Protein AF-A0A354ZEN1-F1 (afdb_monomer)

Foldseek 3Di:
DDPPPPDPDDDPPLPVDPDDFDDWDWDAPDPFWIKIWTFHDDPDPDTHTPDMDIDTPVCVVVVVVVVLVVVVVCCVVPVDCPVSPDPPPPPPPPPDDDDDDD

Mean predicted aligned error: 13.83 Å

Sequence (102 aa):
MADNRELRVIVPEGLQEPKAFNSWHIFPRDAECFVLDFGESHASDTIALVSSSLLSARQYKDFVMSLLAAGLAYEDAYSEDLGLDLPKRKSEHTSTPADKED

Secondary structure (DSSP, 8-state):
------------GGGSSPPP-SEEEEEE-SSSEEEEEEEEE-SSSPEEEEEEEEEEGGGHHHHHHHHHHHHHHHHHHH----S-------------------

pLDDT: mean 70.99, std 16.62, range [36.12, 92.88]

Solvent-accessible surface area (backbone atoms only — not comparable to full-atom values): 6788 Å² total; per-residue (Å²): 132,83,84,82,80,74,81,79,82,83,70,58,77,86,56,71,66,73,75,90,61,80,41,72,50,76,47,76,76,55,95,59,30,30,36,42,38,33,14,40,65,54,105,51,104,52,65,46,79,75,49,75,44,82,42,52,45,89,46,43,65,63,49,52,53,51,51,48,53,52,50,54,52,46,28,73,73,68,74,50,86,86,78,74,79,64,84,76,78,76,78,82,76,78,74,78,83,71,89,74,90,130

Structure (mmCIF, N/CA/C/O backbone):
data_AF-A0A354ZEN1-F1
#
_entry.id   AF-A0A354ZEN1-F1
#
loop_
_atom_site.group_PDB
_atom_site.id
_atom_site.type_symbol
_atom_site.label_atom_id
_atom_site.label_alt_id
_atom_site.label_comp_id
_atom_site.label_asym_id
_atom_site.label_entity_id
_atom_site.label_seq_id
_atom_site.pdbx_PDB_ins_code
_atom_site.Cartn_x
_atom_site.Cartn_y
_atom_site.Cartn_z
_atom_site.occupancy
_ato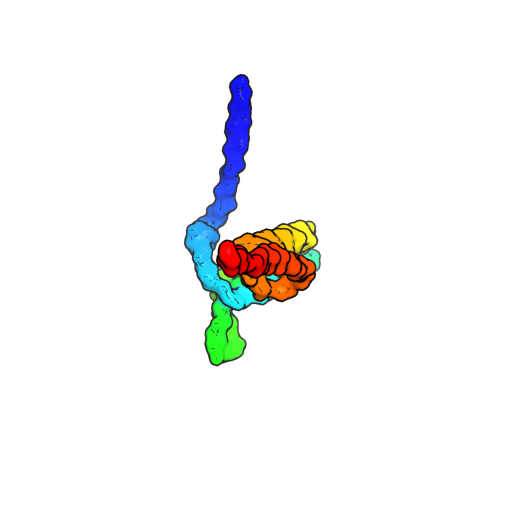m_site.B_iso_or_equiv
_atom_site.auth_seq_id
_atom_site.auth_comp_id
_atom_site.auth_asym_id
_atom_site.auth_atom_id
_atom_site.pdbx_PDB_model_num
ATOM 1 N N . MET A 1 1 ? -30.038 8.238 -30.565 1.00 41.41 1 MET A N 1
ATOM 2 C CA . MET A 1 1 ? -28.951 9.073 -30.014 1.00 41.41 1 MET A CA 1
ATOM 3 C C . MET A 1 1 ? -28.231 8.212 -28.995 1.00 41.41 1 MET A C 1
ATOM 5 O O . MET A 1 1 ? -28.914 7.632 -28.162 1.00 41.41 1 MET A O 1
ATOM 9 N N . ALA A 1 2 ? -26.923 8.001 -29.144 1.00 47.41 2 ALA A N 1
ATOM 10 C CA . ALA A 1 2 ? -26.155 7.191 -28.203 1.00 47.41 2 ALA A CA 1
ATOM 11 C C . ALA A 1 2 ? -25.859 8.034 -26.957 1.00 47.41 2 ALA A C 1
ATOM 13 O O . ALA A 1 2 ? -25.304 9.124 -27.078 1.00 47.41 2 ALA A O 1
ATOM 14 N N . ASP A 1 3 ? -26.273 7.5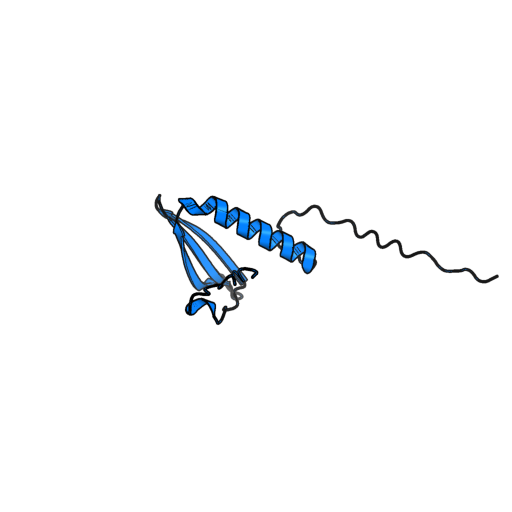43 -25.791 1.00 45.34 3 ASP A N 1
ATOM 15 C CA . ASP A 1 3 ? -25.898 8.088 -24.486 1.00 45.34 3 ASP A CA 1
ATOM 16 C C . ASP A 1 3 ? -24.372 7.987 -24.349 1.00 45.34 3 ASP A C 1
ATOM 18 O O . ASP A 1 3 ? -23.832 6.916 -24.063 1.00 45.34 3 ASP A O 1
ATOM 22 N N . ASN A 1 4 ? -23.667 9.096 -24.577 1.00 47.31 4 ASN A N 1
ATOM 23 C CA . ASN A 1 4 ? -22.245 9.212 -24.271 1.00 47.31 4 ASN A CA 1
ATOM 24 C C . ASN A 1 4 ? -22.100 9.266 -22.744 1.00 47.31 4 ASN A C 1
ATOM 26 O O . ASN A 1 4 ? -22.071 10.333 -22.132 1.00 47.31 4 ASN A O 1
ATOM 30 N N . ARG A 1 5 ? -22.073 8.094 -22.103 1.00 50.19 5 ARG A N 1
ATOM 31 C CA . ARG A 1 5 ? -21.735 7.960 -20.683 1.00 50.19 5 ARG A CA 1
ATOM 32 C C . ARG A 1 5 ? -20.231 8.136 -20.537 1.00 50.19 5 ARG A C 1
ATOM 34 O O . ARG A 1 5 ? -19.482 7.165 -20.495 1.00 50.19 5 ARG A O 1
ATOM 41 N N . GLU A 1 6 ? -19.791 9.385 -20.510 1.00 43.62 6 GLU A N 1
ATOM 42 C CA . GLU A 1 6 ? -18.406 9.716 -20.201 1.00 43.62 6 GLU A CA 1
ATOM 43 C C . GLU A 1 6 ? -18.127 9.367 -18.732 1.00 43.62 6 GLU A C 1
ATOM 45 O O . GLU A 1 6 ? -18.696 9.944 -17.802 1.00 43.62 6 GLU A O 1
ATOM 50 N N . LEU A 1 7 ? -17.270 8.366 -18.524 1.00 36.12 7 LEU A N 1
ATOM 51 C CA . LEU A 1 7 ? -16.739 8.002 -17.215 1.00 36.12 7 LEU A CA 1
ATOM 52 C C . LEU A 1 7 ? -15.839 9.139 -16.727 1.00 36.12 7 LEU A C 1
ATOM 54 O O . LEU A 1 7 ? -14.688 9.269 -17.138 1.00 36.12 7 LEU A O 1
ATOM 58 N N . ARG A 1 8 ? -16.371 9.983 -15.843 1.00 40.75 8 ARG A N 1
ATOM 59 C CA . ARG A 1 8 ? -15.590 11.040 -15.204 1.00 40.75 8 ARG A CA 1
ATOM 60 C C . ARG A 1 8 ? -14.754 10.428 -14.083 1.00 40.75 8 ARG A C 1
ATOM 62 O O . ARG A 1 8 ? -15.255 10.188 -12.987 1.00 40.75 8 ARG A O 1
ATOM 69 N N . VAL A 1 9 ? -13.483 10.165 -14.368 1.00 47.88 9 VAL A N 1
ATOM 70 C CA . VAL A 1 9 ? -12.511 9.734 -13.358 1.00 47.88 9 VAL A CA 1
ATOM 71 C C . VAL A 1 9 ? -12.252 10.914 -12.420 1.00 47.88 9 VAL A C 1
ATOM 73 O O . VAL A 1 9 ? -11.688 11.930 -12.822 1.00 47.88 9 VAL A O 1
ATOM 76 N N . ILE A 1 10 ? -12.724 10.814 -11.177 1.00 46.84 10 ILE A N 1
ATOM 77 C CA . ILE A 1 10 ? -12.477 11.819 -10.139 1.00 46.84 10 ILE A CA 1
ATOM 78 C C . ILE A 1 10 ? -11.160 11.452 -9.461 1.00 46.84 10 ILE A C 1
ATOM 80 O O . ILE A 1 10 ? -11.114 10.512 -8.671 1.00 46.84 10 ILE A O 1
ATOM 84 N N . VAL A 1 11 ? -10.094 12.186 -9.781 1.00 50.94 11 VAL A N 1
ATOM 85 C CA . VAL A 1 11 ? -8.806 12.080 -9.086 1.00 50.94 11 VAL A C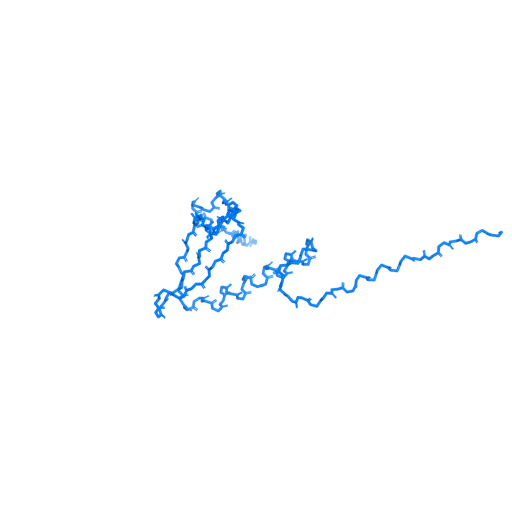A 1
ATOM 86 C C . VAL A 1 11 ? -8.810 13.095 -7.935 1.00 50.94 11 VAL A C 1
ATOM 88 O O . VAL A 1 11 ? -8.943 14.293 -8.204 1.00 50.94 11 VAL A O 1
ATOM 91 N N . PRO A 1 12 ? -8.722 12.658 -6.663 1.00 53.88 12 PRO A N 1
ATOM 92 C CA . PRO A 1 12 ? -8.573 13.551 -5.514 1.00 53.88 12 PRO A CA 1
ATOM 93 C C . PRO A 1 12 ? -7.447 14.569 -5.728 1.00 53.88 12 PRO A C 1
ATOM 95 O O . PRO A 1 12 ? -6.428 14.233 -6.320 1.00 53.88 12 PRO A O 1
ATOM 98 N N . GLU A 1 13 ? -7.603 15.795 -5.225 1.00 53.69 13 GLU A N 1
ATOM 99 C CA . GLU A 1 13 ? -6.657 16.901 -5.465 1.00 53.69 13 GLU A CA 1
ATOM 100 C C . GLU A 1 13 ? -5.209 16.532 -5.088 1.00 53.69 13 GLU A C 1
ATOM 102 O O . GLU A 1 13 ? -4.287 16.760 -5.864 1.00 53.69 13 GLU A O 1
ATOM 107 N N . GLY A 1 14 ? -5.015 15.825 -3.968 1.00 50.12 14 GLY A N 1
ATOM 108 C CA . GLY A 1 14 ? -3.701 15.330 -3.530 1.00 50.12 14 GLY A CA 1
ATOM 109 C C . GLY A 1 14 ? -3.094 14.199 -4.375 1.00 50.12 14 GLY A C 1
ATOM 110 O O . GLY A 1 14 ? -1.959 13.809 -4.123 1.00 50.12 14 GLY A O 1
ATOM 111 N N . LEU A 1 15 ? -3.832 13.667 -5.353 1.00 53.78 15 LEU A N 1
ATOM 112 C CA . LEU A 1 15 ? -3.385 12.646 -6.307 1.00 53.78 15 LEU A CA 1
ATOM 113 C C . LEU A 1 15 ? -3.251 13.197 -7.736 1.00 53.78 15 LEU A C 1
ATOM 115 O O . LEU A 1 15 ? -2.917 12.439 -8.644 1.00 53.78 15 LEU A O 1
ATOM 119 N N . GLN A 1 16 ? -3.510 14.494 -7.953 1.00 63.75 16 GLN A N 1
ATOM 120 C CA . GLN A 1 16 ? -3.309 15.132 -9.261 1.00 63.75 16 GLN A CA 1
ATOM 121 C C . GLN A 1 16 ? -1.827 15.192 -9.646 1.00 63.75 16 GLN A C 1
ATOM 123 O O . GLN A 1 16 ? -1.491 15.046 -10.818 1.00 63.75 16 GLN A O 1
ATOM 128 N N . GLU A 1 17 ? -0.953 15.342 -8.652 1.00 67.06 17 GLU A N 1
ATOM 129 C CA . GLU A 1 17 ? 0.499 15.254 -8.794 1.00 67.06 17 GLU A CA 1
ATOM 130 C C . GLU A 1 17 ? 0.998 14.042 -7.996 1.00 67.06 17 GLU A C 1
ATOM 132 O O . GLU A 1 17 ? 1.363 14.173 -6.822 1.00 67.06 17 GLU A O 1
ATOM 137 N N . PRO A 1 18 ? 0.961 12.831 -8.582 1.00 66.19 18 PRO A N 1
ATOM 138 C CA . PRO A 1 18 ? 1.420 11.637 -7.892 1.00 66.19 18 PRO A CA 1
ATOM 139 C C . PRO A 1 18 ? 2.905 11.781 -7.553 1.00 66.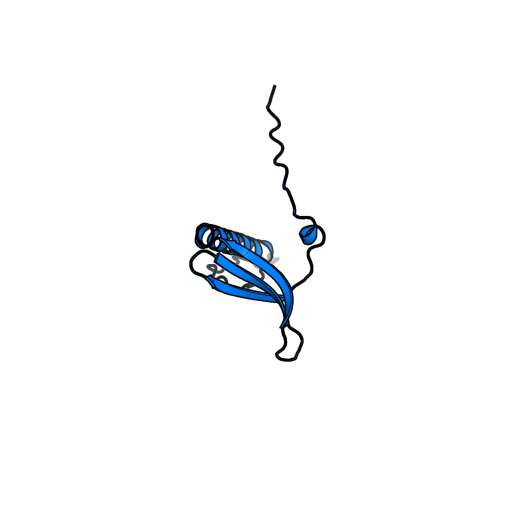19 18 PRO A C 1
ATOM 141 O O . PRO A 1 18 ? 3.755 11.946 -8.429 1.00 66.19 18 PRO A O 1
ATOM 144 N N . LYS A 1 19 ? 3.219 11.719 -6.259 1.00 71.12 19 LYS A N 1
ATOM 145 C CA . LYS A 1 19 ? 4.601 11.706 -5.781 1.00 71.12 19 LYS A CA 1
ATOM 146 C C . LYS A 1 19 ? 5.187 10.315 -5.977 1.00 71.12 19 LYS A C 1
ATOM 148 O O . LYS A 1 19 ? 4.535 9.320 -5.662 1.00 71.12 19 LYS A O 1
ATOM 153 N N . ALA A 1 20 ? 6.419 10.258 -6.470 1.00 77.38 20 ALA A N 1
ATOM 154 C CA . ALA A 1 20 ? 7.155 9.006 -6.540 1.00 77.38 20 ALA A CA 1
ATOM 155 C C . ALA A 1 20 ? 7.372 8.442 -5.126 1.00 77.38 20 ALA A C 1
ATOM 157 O O . ALA A 1 20 ? 7.636 9.185 -4.182 1.00 77.38 20 ALA A O 1
ATOM 158 N N . PHE A 1 21 ? 7.254 7.127 -4.995 1.00 81.31 21 PHE A N 1
ATOM 159 C CA . PHE A 1 21 ? 7.574 6.371 -3.790 1.00 81.31 21 PHE A CA 1
ATOM 160 C C . PHE A 1 21 ? 8.226 5.054 -4.222 1.00 81.31 21 PHE A C 1
ATOM 162 O O . PHE A 1 21 ? 7.999 4.584 -5.336 1.00 81.31 21 PHE A O 1
ATOM 169 N N . ASN A 1 22 ? 9.049 4.462 -3.360 1.00 80.38 22 ASN A N 1
ATOM 170 C CA . ASN A 1 22 ? 9.741 3.194 -3.637 1.00 80.38 22 ASN A CA 1
ATOM 171 C C . ASN A 1 22 ? 9.471 2.126 -2.564 1.00 80.38 22 ASN A C 1
ATOM 173 O O . ASN A 1 22 ? 10.020 1.030 -2.628 1.00 80.38 22 ASN A O 1
ATOM 177 N N . SER A 1 23 ? 8.634 2.447 -1.578 1.00 83.44 23 SER A N 1
ATOM 178 C CA . SER A 1 23 ? 8.247 1.559 -0.493 1.00 83.44 23 SER A CA 1
ATOM 179 C C . SER A 1 23 ? 6.774 1.763 -0.154 1.00 83.44 23 SER A C 1
ATOM 181 O O . SER A 1 23 ? 6.230 2.861 -0.301 1.00 83.44 23 SER A O 1
ATOM 183 N N . TRP A 1 24 ? 6.112 0.701 0.288 1.00 83.88 24 TRP A N 1
ATOM 184 C CA . TRP A 1 24 ? 4.721 0.743 0.723 1.00 83.88 24 TRP A CA 1
ATOM 185 C C . TRP A 1 24 ? 4.470 -0.299 1.810 1.00 83.88 24 TRP A C 1
ATOM 187 O O . TRP A 1 24 ? 5.172 -1.306 1.905 1.00 83.88 24 TRP A O 1
ATOM 197 N N . HIS A 1 25 ? 3.465 -0.053 2.644 1.00 84.56 25 HIS A N 1
ATOM 198 C CA . HIS A 1 25 ? 3.098 -0.940 3.740 1.00 84.56 25 HIS A CA 1
ATOM 199 C C . HIS A 1 25 ? 1.585 -0.919 3.963 1.00 84.56 25 HIS A C 1
ATOM 201 O O . HIS A 1 25 ? 0.969 0.146 3.964 1.00 84.56 25 HIS A O 1
ATOM 207 N N . ILE A 1 26 ? 0.986 -2.095 4.174 1.00 84.38 26 ILE A N 1
ATOM 208 C CA . ILE A 1 26 ? -0.423 -2.235 4.556 1.00 84.38 26 ILE A CA 1
ATOM 209 C C . ILE A 1 26 ? -0.507 -2.847 5.946 1.00 84.38 26 ILE A C 1
ATOM 211 O O . ILE A 1 26 ? 0.028 -3.930 6.174 1.00 84.38 26 ILE A O 1
ATOM 215 N N . PHE A 1 27 ? -1.244 -2.205 6.848 1.00 87.00 27 PHE A N 1
ATOM 216 C CA . PHE A 1 27 ? -1.480 -2.733 8.189 1.00 87.00 27 PHE A CA 1
ATOM 217 C C . PHE A 1 27 ? -2.896 -2.421 8.691 1.00 87.00 27 PHE A C 1
ATOM 219 O O . PHE A 1 27 ? -3.491 -1.405 8.314 1.00 87.00 27 PHE A O 1
ATOM 226 N N . PRO A 1 28 ? -3.475 -3.290 9.537 1.00 89.50 28 PRO A N 1
ATOM 227 C CA . PRO A 1 28 ? -4.759 -3.015 10.165 1.00 89.50 28 PRO A CA 1
ATOM 228 C C . PRO A 1 28 ? -4.617 -1.859 11.161 1.00 89.50 28 PRO A C 1
ATOM 230 O O . PRO A 1 28 ? -3.682 -1.834 11.961 1.00 89.50 28 PRO A O 1
ATOM 233 N N . ARG A 1 29 ? -5.565 -0.917 11.140 1.00 90.25 29 ARG A N 1
ATOM 234 C CA . ARG A 1 29 ? -5.669 0.129 12.170 1.00 90.25 29 ARG A CA 1
ATOM 235 C C . ARG A 1 29 ? -6.607 -0.309 13.287 1.00 90.25 29 ARG A C 1
ATOM 237 O O . ARG A 1 29 ? -6.280 -0.166 14.460 1.00 90.25 29 ARG A O 1
ATOM 244 N N . ASP A 1 30 ? -7.761 -0.843 12.901 1.00 92.12 30 ASP A N 1
ATOM 245 C CA . ASP A 1 30 ? -8.805 -1.360 13.781 1.00 92.12 30 ASP A CA 1
ATOM 246 C C . ASP A 1 30 ? -9.655 -2.412 13.036 1.00 92.12 30 ASP A C 1
ATOM 248 O O . ASP A 1 30 ? -9.288 -2.871 11.953 1.00 92.12 30 ASP A O 1
ATOM 252 N N . ALA A 1 31 ? -10.774 -2.839 13.630 1.00 88.44 31 ALA A N 1
ATOM 253 C CA . ALA A 1 31 ? -11.654 -3.857 13.050 1.00 88.44 31 ALA A CA 1
ATOM 254 C C . ALA A 1 31 ? -12.372 -3.404 11.764 1.00 88.44 31 ALA A C 1
ATOM 256 O O . ALA A 1 31 ? -12.863 -4.241 11.008 1.00 88.44 31 ALA A O 1
ATOM 257 N N . GLU A 1 32 ? -12.462 -2.098 11.519 1.00 92.88 32 GLU A N 1
ATOM 258 C CA . GLU A 1 32 ? -13.228 -1.526 10.414 1.00 92.88 32 GLU A CA 1
ATOM 259 C C . GLU A 1 32 ? -12.345 -0.918 9.329 1.00 92.88 32 GLU A C 1
ATOM 261 O O . GLU A 1 32 ? -12.846 -0.677 8.227 1.00 92.88 32 GLU A O 1
ATOM 266 N N . CYS A 1 33 ? -11.057 -0.690 9.609 1.00 91.44 33 CYS A N 1
ATOM 267 C CA . CYS A 1 33 ? -10.150 0.029 8.725 1.00 91.44 33 CYS A CA 1
ATOM 268 C C . C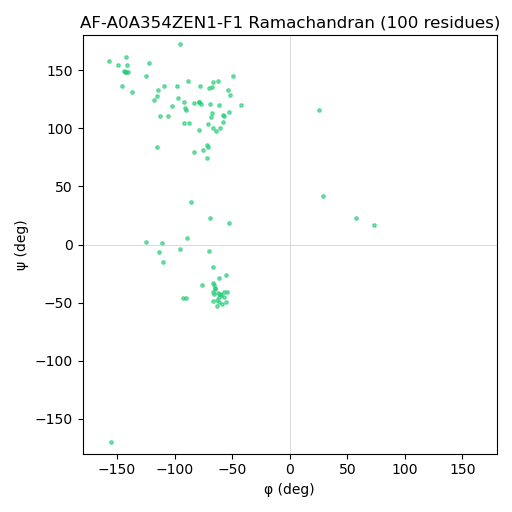YS A 1 33 ? -8.736 -0.570 8.654 1.00 91.44 33 CYS A C 1
ATOM 270 O O . CYS A 1 33 ? -8.167 -1.048 9.638 1.00 91.44 33 CYS A O 1
ATOM 272 N N . PHE A 1 34 ? -8.116 -0.422 7.486 1.00 88.44 34 PHE A N 1
ATOM 273 C CA . PHE A 1 34 ? -6.687 -0.627 7.273 1.00 88.44 34 PHE A CA 1
ATOM 274 C C . PHE A 1 34 ? -6.047 0.644 6.719 1.00 88.44 34 PHE A C 1
ATOM 276 O O . PHE A 1 34 ? -6.720 1.499 6.138 1.00 88.44 34 PHE A O 1
ATOM 283 N N . VAL A 1 35 ? -4.745 0.771 6.930 1.00 88.00 35 VAL A N 1
ATOM 284 C CA . VAL A 1 35 ? -3.935 1.871 6.419 1.00 88.00 35 VAL A CA 1
ATOM 285 C C . VAL A 1 35 ? -3.024 1.332 5.331 1.00 88.00 35 VAL A C 1
ATOM 287 O O . VAL A 1 35 ? -2.443 0.257 5.480 1.00 88.00 35 VAL A O 1
ATOM 290 N N . LEU A 1 36 ? -2.925 2.086 4.242 1.00 87.38 36 LEU A N 1
ATOM 291 C CA . LEU A 1 36 ? -1.914 1.924 3.212 1.00 87.38 36 LEU A CA 1
ATOM 292 C C . LEU A 1 36 ? -0.996 3.143 3.249 1.00 87.38 36 LEU A C 1
ATOM 294 O O . LEU A 1 36 ? -1.412 4.247 2.892 1.00 87.38 36 LEU A O 1
ATOM 298 N N . ASP A 1 37 ? 0.235 2.917 3.682 1.00 87.50 37 ASP A N 1
ATOM 299 C CA . ASP A 1 37 ? 1.286 3.921 3.708 1.00 87.50 37 ASP A CA 1
ATOM 300 C C . ASP A 1 37 ? 2.182 3.763 2.484 1.00 87.50 37 ASP A C 1
ATOM 302 O O . ASP A 1 37 ? 2.591 2.657 2.128 1.00 87.50 37 ASP A O 1
ATOM 306 N N . PHE A 1 38 ? 2.513 4.893 1.870 1.00 85.81 38 PHE A N 1
ATOM 307 C CA . PHE A 1 38 ? 3.483 5.006 0.792 1.00 85.81 38 PHE A CA 1
ATOM 308 C C . PHE A 1 38 ? 4.664 5.821 1.289 1.00 85.81 38 PHE A C 1
ATOM 310 O O . PHE A 1 38 ? 4.477 6.891 1.874 1.00 85.81 38 PHE A O 1
ATOM 317 N N . GLY A 1 39 ? 5.876 5.339 1.045 1.00 85.75 39 GLY A N 1
ATOM 318 C CA . GLY A 1 39 ? 7.080 5.951 1.571 1.00 85.75 39 GLY A CA 1
ATOM 319 C C . GLY A 1 39 ? 8.261 5.925 0.614 1.00 85.75 39 GLY A C 1
ATOM 320 O O . GLY A 1 39 ? 8.325 5.150 -0.341 1.00 85.75 39 GLY A O 1
ATOM 321 N N . GLU A 1 40 ? 9.215 6.793 0.907 1.00 87.69 40 GLU A N 1
ATOM 322 C CA . GLU A 1 40 ? 10.514 6.840 0.258 1.00 87.69 40 GLU A CA 1
ATOM 323 C C . GLU A 1 40 ? 11.558 6.283 1.230 1.00 87.69 40 GLU A C 1
ATOM 325 O O . GLU A 1 40 ? 11.839 6.860 2.281 1.00 87.69 40 GLU A O 1
ATOM 330 N N . SER A 1 41 ? 12.087 5.105 0.909 1.00 80.75 41 SER A N 1
ATOM 331 C CA . SER A 1 41 ? 13.238 4.520 1.582 1.00 80.75 41 SER A CA 1
ATOM 332 C C . SER A 1 41 ? 14.496 5.188 1.051 1.00 80.75 41 SER A C 1
ATOM 334 O O . SER A 1 41 ? 14.779 5.135 -0.150 1.00 80.75 41 SER A O 1
ATOM 336 N N . HIS A 1 42 ? 15.275 5.772 1.955 1.00 80.50 42 HIS A N 1
ATOM 337 C CA . HIS A 1 42 ? 16.619 6.253 1.653 1.00 80.50 42 HIS A CA 1
ATOM 338 C C . HIS A 1 42 ? 17.657 5.181 2.034 1.00 80.50 42 HIS A C 1
ATOM 340 O O . HIS A 1 42 ? 17.309 4.157 2.613 1.00 80.50 42 HIS A O 1
ATOM 346 N N . ALA A 1 43 ? 18.934 5.375 1.686 1.00 69.12 43 ALA A N 1
ATOM 347 C CA . ALA A 1 43 ? 20.025 4.401 1.883 1.00 69.12 43 ALA A CA 1
ATOM 348 C C . ALA A 1 43 ? 20.432 4.150 3.363 1.00 69.12 43 ALA A C 1
ATOM 350 O O . ALA A 1 43 ? 21.542 3.715 3.655 1.00 69.12 43 ALA A O 1
ATOM 351 N N . SER A 1 44 ? 19.529 4.425 4.297 1.00 62.59 44 SER A N 1
ATOM 352 C CA . SER A 1 44 ? 19.582 4.141 5.730 1.00 62.59 44 SER A CA 1
ATOM 353 C C . SER A 1 44 ? 18.161 3.777 6.155 1.00 62.59 44 SER A C 1
ATOM 355 O O . SER A 1 44 ? 17.248 4.342 5.567 1.00 62.59 44 SER A O 1
ATOM 357 N N . ASP A 1 45 ? 17.977 2.907 7.153 1.00 69.19 45 ASP A N 1
ATOM 358 C CA . ASP A 1 45 ? 16.727 2.248 7.618 1.00 69.19 45 ASP A CA 1
ATOM 359 C C . ASP A 1 45 ? 15.499 3.140 7.957 1.00 69.19 45 ASP A C 1
ATOM 361 O O . ASP A 1 45 ? 14.577 2.738 8.666 1.00 69.19 45 ASP A O 1
ATOM 365 N N . THR A 1 46 ? 15.467 4.377 7.486 1.00 76.94 46 THR A N 1
ATOM 366 C CA . THR A 1 46 ? 14.379 5.335 7.565 1.00 76.94 46 THR A CA 1
ATOM 367 C C . THR A 1 46 ? 13.552 5.342 6.282 1.00 76.94 46 THR A C 1
ATOM 369 O O . THR A 1 46 ? 14.052 5.582 5.181 1.00 76.94 46 THR A O 1
ATOM 372 N N . ILE A 1 47 ? 12.245 5.162 6.459 1.00 81.88 47 ILE A N 1
ATOM 373 C CA . ILE A 1 47 ? 11.233 5.376 5.424 1.00 81.88 47 ILE A CA 1
ATOM 374 C C . ILE A 1 47 ? 10.554 6.716 5.715 1.00 81.88 47 ILE A C 1
ATOM 376 O O . ILE A 1 47 ? 9.951 6.893 6.777 1.00 81.88 47 ILE A O 1
ATOM 380 N N . ALA A 1 48 ? 10.651 7.667 4.787 1.00 84.19 48 ALA A N 1
ATOM 381 C CA . ALA A 1 48 ? 9.917 8.924 4.855 1.00 84.19 48 ALA A CA 1
ATOM 382 C C . ALA A 1 48 ? 8.499 8.718 4.306 1.00 84.19 48 ALA A C 1
ATOM 384 O O . ALA A 1 48 ? 8.334 8.304 3.161 1.00 84.19 48 ALA A O 1
ATOM 385 N N . LEU A 1 49 ? 7.466 8.995 5.107 1.00 83.19 49 LEU A N 1
ATOM 386 C CA . LEU A 1 49 ? 6.074 8.859 4.671 1.00 83.19 49 LEU A CA 1
ATOM 387 C C . LEU A 1 49 ? 5.739 9.926 3.616 1.00 83.19 49 LEU A C 1
ATOM 389 O O . LEU A 1 49 ? 5.805 11.124 3.887 1.00 83.19 49 LEU A O 1
ATOM 393 N N . VAL A 1 50 ? 5.340 9.482 2.428 1.00 83.94 50 VAL A N 1
ATOM 394 C CA . VAL A 1 50 ? 4.914 10.335 1.311 1.00 83.94 50 VAL A CA 1
ATOM 395 C C . VAL A 1 50 ? 3.410 10.581 1.377 1.00 83.94 50 VAL A C 1
ATOM 397 O O . VAL A 1 50 ? 2.955 11.715 1.219 1.00 83.94 50 VAL A O 1
ATOM 400 N N . SER A 1 51 ? 2.631 9.522 1.608 1.00 82.44 51 SER A N 1
ATOM 401 C CA . SER A 1 51 ? 1.179 9.604 1.772 1.00 82.44 51 SER A CA 1
ATOM 402 C C . SER A 1 51 ? 0.632 8.408 2.549 1.00 82.44 51 SER A C 1
ATOM 404 O O . SER A 1 51 ? 1.267 7.358 2.612 1.00 82.44 51 SER A O 1
ATOM 406 N N . SER A 1 52 ? -0.550 8.580 3.139 1.00 84.69 52 SER A N 1
ATOM 407 C CA . SER A 1 52 ? -1.250 7.547 3.901 1.00 84.69 52 SER A CA 1
ATOM 408 C C . SER A 1 52 ? -2.727 7.559 3.533 1.00 84.69 52 SER A C 1
ATOM 410 O O . SER A 1 52 ? -3.357 8.619 3.499 1.00 84.69 52 SER A O 1
ATOM 412 N N . SER A 1 53 ? -3.274 6.386 3.232 1.00 84.06 53 SER A N 1
ATOM 413 C CA . SER A 1 53 ? -4.680 6.202 2.879 1.00 84.06 53 SER A CA 1
ATOM 414 C C . SER A 1 53 ? -5.363 5.299 3.894 1.00 84.06 53 SER A C 1
ATOM 416 O O . SER A 1 53 ? -4.942 4.164 4.108 1.00 84.06 53 SER A O 1
ATOM 418 N N . LEU A 1 54 ? -6.446 5.793 4.494 1.00 85.69 54 LEU A N 1
ATOM 419 C CA . LEU A 1 54 ? -7.316 4.999 5.355 1.00 85.69 54 LEU A CA 1
ATOM 420 C C . LEU A 1 54 ? -8.439 4.394 4.514 1.00 85.69 54 LEU A C 1
ATOM 422 O O . LEU A 1 54 ? -9.199 5.120 3.875 1.00 85.69 54 LEU A O 1
ATOM 426 N N . LEU A 1 55 ? -8.552 3.073 4.539 1.00 85.38 55 LEU A N 1
ATOM 427 C CA . LEU A 1 55 ? -9.513 2.326 3.739 1.00 85.38 55 LEU A CA 1
ATOM 428 C C . LEU A 1 55 ? -10.367 1.434 4.635 1.00 85.38 55 LEU A C 1
ATOM 430 O O . LEU A 1 55 ? -9.890 0.886 5.629 1.00 85.38 55 LEU A O 1
ATOM 434 N N . SER A 1 56 ? -11.641 1.269 4.277 1.00 88.94 56 SER A N 1
ATOM 435 C CA . SER A 1 56 ? -12.531 0.381 5.022 1.00 88.94 56 SER A CA 1
ATOM 436 C C . SER A 1 56 ? -12.132 -1.078 4.808 1.00 88.94 56 SER A C 1
ATOM 438 O O . SER A 1 56 ? -11.979 -1.527 3.674 1.00 88.94 56 SER A O 1
ATOM 440 N N . ALA A 1 57 ? -12.079 -1.860 5.883 1.00 86.88 57 ALA A N 1
ATOM 441 C CA . ALA A 1 57 ? -11.845 -3.300 5.866 1.00 86.88 57 ALA A CA 1
ATOM 442 C C . ALA A 1 57 ? -12.846 -4.056 4.976 1.00 86.88 57 ALA A C 1
ATOM 444 O O . ALA A 1 57 ? -12.498 -5.084 4.398 1.00 86.88 57 ALA A O 1
ATOM 445 N N . ARG A 1 58 ? -14.061 -3.520 4.773 1.00 89.38 58 ARG A N 1
ATOM 446 C CA . ARG A 1 58 ? -15.038 -4.086 3.823 1.00 89.38 58 ARG A CA 1
ATOM 447 C C . ARG A 1 58 ? -14.528 -4.093 2.382 1.00 89.38 58 ARG A C 1
ATOM 449 O O . ARG A 1 58 ? -14.922 -4.957 1.611 1.00 89.38 58 ARG A O 1
ATOM 456 N N . GLN A 1 59 ? -13.664 -3.144 2.037 1.00 81.81 59 GLN A N 1
ATOM 457 C CA . GLN A 1 59 ? -13.092 -2.975 0.702 1.00 81.81 59 GLN A CA 1
ATOM 458 C C . GLN A 1 59 ? -11.720 -3.645 0.564 1.00 81.81 59 GLN A C 1
ATOM 460 O O . GLN A 1 59 ? -11.174 -3.659 -0.533 1.00 81.81 59 GLN A O 1
ATOM 465 N N . TYR A 1 60 ? -11.159 -4.215 1.641 1.00 80.75 60 TYR A N 1
ATOM 466 C CA . TYR A 1 60 ? -9.798 -4.764 1.646 1.00 80.75 60 TYR A CA 1
ATOM 467 C C . TYR A 1 60 ? -9.584 -5.801 0.545 1.00 80.75 60 TYR A C 1
ATOM 469 O O . TYR A 1 60 ? -8.639 -5.701 -0.233 1.00 80.75 60 TYR A O 1
ATOM 477 N N . LYS A 1 61 ? -10.495 -6.774 0.442 1.00 81.75 61 LYS A N 1
ATOM 478 C CA . LYS A 1 61 ? -10.393 -7.840 -0.556 1.00 81.75 61 LYS A CA 1
ATOM 479 C C . LYS A 1 61 ? -10.419 -7.281 -1.979 1.00 81.75 61 LYS A C 1
ATOM 481 O O . LYS A 1 61 ? -9.548 -7.620 -2.773 1.00 81.75 61 LYS A O 1
ATOM 486 N N . ASP A 1 62 ? -11.385 -6.422 -2.288 1.00 82.81 62 ASP A N 1
ATOM 487 C CA . ASP A 1 62 ? -11.539 -5.849 -3.630 1.00 82.81 62 ASP A CA 1
ATOM 488 C C . ASP A 1 62 ? -10.350 -4.953 -3.995 1.00 82.81 62 ASP A C 1
ATOM 490 O O . ASP A 1 62 ? -9.863 -4.985 -5.128 1.00 82.81 62 ASP A O 1
ATOM 494 N N . PHE A 1 63 ? -9.834 -4.208 -3.015 1.00 81.94 63 PHE A N 1
ATOM 495 C CA . PHE A 1 63 ? -8.641 -3.386 -3.161 1.00 81.94 63 PHE A CA 1
ATOM 496 C C . PHE A 1 63 ? -7.401 -4.234 -3.471 1.00 81.94 63 PHE A C 1
ATOM 498 O O . PHE A 1 63 ? -6.741 -3.990 -4.477 1.00 81.94 63 PHE A O 1
ATOM 505 N N . VAL A 1 64 ? -7.116 -5.265 -2.666 1.00 80.06 64 VAL A N 1
ATOM 506 C CA . VAL A 1 64 ? -5.963 -6.161 -2.875 1.00 80.06 64 VAL A CA 1
ATOM 507 C C . VAL A 1 64 ? -6.058 -6.870 -4.224 1.00 80.06 64 VAL A C 1
ATOM 509 O O . VAL A 1 64 ? -5.072 -6.929 -4.951 1.00 80.06 64 VAL A O 1
ATOM 512 N N . MET A 1 65 ? -7.242 -7.355 -4.606 1.00 83.19 65 MET A N 1
ATOM 513 C CA . MET A 1 65 ? -7.446 -7.984 -5.915 1.00 83.19 65 MET A CA 1
ATOM 514 C C . MET A 1 65 ? -7.187 -7.011 -7.071 1.00 83.19 65 MET A C 1
ATOM 516 O O . MET A 1 65 ? -6.556 -7.392 -8.055 1.00 83.19 65 MET A O 1
ATOM 520 N N . SER A 1 66 ? -7.639 -5.760 -6.951 1.00 82.81 66 SER A N 1
ATOM 521 C CA . SER A 1 66 ? -7.398 -4.727 -7.966 1.00 82.81 66 SER A CA 1
ATOM 522 C C . SER A 1 66 ? -5.917 -4.359 -8.057 1.00 82.81 66 SER A C 1
ATOM 524 O O . SER A 1 66 ? -5.392 -4.213 -9.158 1.00 82.81 66 SER A O 1
ATOM 526 N N . LEU A 1 67 ? -5.234 -4.259 -6.911 1.00 82.19 67 LEU A N 1
ATOM 527 C CA . LEU A 1 67 ? -3.800 -3.983 -6.836 1.00 82.19 67 LEU A CA 1
ATOM 528 C C . LEU A 1 67 ? -2.986 -5.100 -7.495 1.00 82.19 67 LEU A C 1
ATOM 530 O O . LEU A 1 67 ? -2.130 -4.817 -8.328 1.00 82.19 67 LEU A O 1
ATOM 534 N N . LEU A 1 68 ? -3.290 -6.361 -7.170 1.00 83.00 68 LEU A N 1
ATOM 535 C CA . LEU A 1 68 ? -2.653 -7.521 -7.791 1.00 83.00 68 LEU A CA 1
ATOM 536 C C . LEU A 1 68 ? -2.881 -7.511 -9.301 1.00 83.00 68 LEU A C 1
ATOM 538 O O . LEU A 1 68 ? -1.917 -7.566 -10.049 1.00 83.00 68 LEU A O 1
ATOM 542 N N . ALA A 1 69 ? -4.128 -7.362 -9.758 1.00 85.00 69 ALA A N 1
ATOM 543 C CA . ALA A 1 69 ? -4.444 -7.329 -11.186 1.00 85.00 69 ALA A CA 1
ATOM 544 C C . ALA A 1 69 ? -3.689 -6.217 -11.937 1.00 85.00 69 ALA A C 1
ATOM 546 O O . ALA A 1 69 ? -3.184 -6.456 -13.034 1.00 85.00 69 ALA A O 1
ATOM 547 N N . ALA A 1 70 ? -3.577 -5.024 -11.343 1.00 82.81 70 ALA A N 1
ATOM 548 C CA . ALA A 1 70 ? -2.803 -3.923 -11.909 1.00 82.81 70 ALA A CA 1
ATOM 549 C C . ALA A 1 70 ? -1.299 -4.235 -11.953 1.00 82.81 70 ALA A C 1
ATOM 551 O O . ALA A 1 70 ? -0.657 -3.974 -12.967 1.00 82.81 70 ALA A O 1
ATOM 552 N N . GLY A 1 71 ? -0.753 -4.832 -10.890 1.00 81.56 71 GLY A N 1
ATOM 553 C CA . GLY A 1 71 ? 0.639 -5.271 -10.841 1.00 81.56 71 GLY A CA 1
ATOM 554 C C . GLY A 1 71 ? 0.954 -6.332 -11.896 1.00 81.56 71 GLY A C 1
ATOM 555 O O . GLY A 1 71 ? 1.914 -6.172 -12.640 1.00 81.56 71 GLY A O 1
ATOM 556 N N . LEU A 1 72 ? 0.092 -7.344 -12.053 1.00 84.44 72 LEU A N 1
ATOM 557 C CA . LEU A 1 72 ? 0.245 -8.366 -13.095 1.00 84.44 72 LEU A CA 1
ATOM 558 C C . LEU A 1 72 ? 0.246 -7.756 -14.504 1.00 84.44 72 LEU A C 1
ATOM 560 O O . LEU A 1 72 ? 1.051 -8.130 -15.353 1.00 84.44 72 LEU A O 1
ATOM 564 N N . ALA A 1 73 ? -0.663 -6.810 -14.760 1.00 81.88 73 ALA A N 1
ATOM 565 C CA . ALA A 1 73 ? -0.733 -6.114 -16.041 1.00 81.88 73 ALA A CA 1
ATOM 566 C C . ALA A 1 73 ? 0.514 -5.251 -16.300 1.00 81.88 73 ALA A C 1
ATOM 568 O O . ALA A 1 73 ? 0.955 -5.148 -17.443 1.00 81.88 73 ALA A O 1
ATOM 569 N N . TYR A 1 74 ? 1.084 -4.649 -15.252 1.00 80.00 74 TYR A N 1
ATOM 570 C CA . TYR A 1 74 ? 2.332 -3.898 -15.341 1.00 80.00 74 TYR A CA 1
ATOM 571 C C . TYR A 1 74 ? 3.519 -4.814 -15.673 1.00 80.00 74 TYR A C 1
ATOM 573 O O . TYR A 1 74 ? 4.252 -4.518 -16.614 1.00 80.00 74 TYR A O 1
ATOM 581 N N . GLU A 1 75 ? 3.681 -5.944 -14.973 1.00 83.00 75 GLU A N 1
ATOM 582 C CA . GLU A 1 75 ? 4.739 -6.922 -15.277 1.00 83.00 75 GLU A CA 1
ATOM 583 C C . GLU A 1 75 ? 4.645 -7.424 -16.733 1.00 83.00 75 GLU A C 1
ATOM 585 O O . GLU A 1 75 ? 5.654 -7.444 -17.436 1.00 83.00 75 GLU A O 1
ATOM 590 N N . ASP A 1 76 ? 3.445 -7.763 -17.234 1.00 81.25 76 ASP A N 1
ATOM 591 C CA . ASP A 1 76 ? 3.260 -8.221 -18.629 1.00 81.25 76 ASP A CA 1
ATOM 592 C C . ASP A 1 76 ? 3.589 -7.117 -19.652 1.00 81.25 76 ASP A C 1
ATOM 594 O O . ASP A 1 76 ? 4.177 -7.392 -20.697 1.00 81.25 76 ASP A O 1
ATOM 598 N N . ALA A 1 77 ? 3.236 -5.860 -19.359 1.00 81.94 77 ALA A N 1
ATOM 599 C CA . ALA A 1 77 ? 3.452 -4.733 -20.267 1.00 81.94 77 ALA A CA 1
ATOM 600 C C . ALA A 1 77 ? 4.910 -4.245 -20.308 1.00 81.94 77 ALA A C 1
ATOM 602 O O . ALA A 1 77 ? 5.376 -3.813 -21.364 1.00 81.94 77 ALA A O 1
ATOM 603 N N . TYR A 1 78 ? 5.617 -4.296 -19.177 1.00 82.44 78 TYR A N 1
ATOM 604 C CA . TYR A 1 78 ? 6.949 -3.700 -19.025 1.00 82.44 78 TYR A CA 1
ATOM 605 C C . TYR A 1 78 ? 8.071 -4.725 -18.808 1.00 82.44 78 TYR A C 1
ATOM 607 O O . TYR A 1 78 ? 9.236 -4.347 -18.850 1.00 82.44 78 TYR A O 1
ATOM 615 N N . SER A 1 79 ? 7.753 -6.017 -18.650 1.00 80.62 79 SER A N 1
ATOM 616 C CA . SER A 1 79 ? 8.721 -7.100 -18.386 1.00 80.62 79 SER A CA 1
ATOM 617 C C . SER A 1 79 ? 9.582 -6.893 -17.129 1.00 80.62 79 SER A C 1
ATOM 619 O O . SER A 1 79 ? 10.666 -7.466 -17.019 1.00 80.62 79 SER A O 1
ATOM 621 N N . GLU A 1 80 ? 9.095 -6.091 -16.185 1.00 76.94 80 GLU A N 1
ATOM 622 C CA . GLU A 1 80 ? 9.704 -5.871 -14.871 1.00 76.94 80 GLU A CA 1
ATOM 623 C C . GLU A 1 80 ? 9.178 -6.917 -13.878 1.00 76.94 80 GLU A C 1
ATOM 625 O O . GLU A 1 80 ? 7.995 -7.250 -13.909 1.00 76.94 80 GLU A O 1
ATOM 630 N N . ASP A 1 81 ? 10.042 -7.436 -13.002 1.00 75.81 81 ASP A N 1
ATOM 631 C CA . ASP A 1 81 ? 9.670 -8.407 -11.962 1.00 75.81 81 ASP A CA 1
ATOM 632 C C . ASP A 1 81 ? 9.308 -7.655 -10.673 1.00 75.81 81 ASP A C 1
ATOM 634 O O . ASP A 1 81 ? 10.181 -7.146 -9.967 1.00 75.81 81 ASP A O 1
ATOM 638 N N . LEU A 1 82 ? 8.011 -7.561 -10.372 1.00 69.81 82 LEU A N 1
ATOM 639 C CA . LEU A 1 82 ? 7.487 -7.013 -9.119 1.00 69.81 82 LEU A CA 1
ATOM 640 C C . LEU A 1 82 ? 7.349 -8.102 -8.039 1.00 69.81 82 LEU A C 1
ATOM 642 O O . LEU A 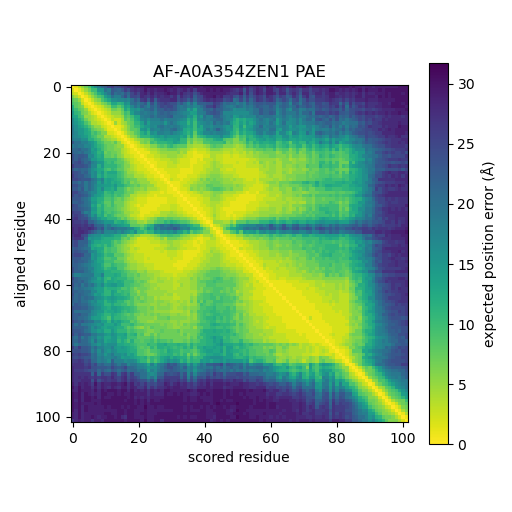1 82 ? 6.823 -7.830 -6.956 1.00 69.81 82 LEU A O 1
ATOM 646 N N . GLY A 1 83 ? 7.809 -9.330 -8.305 1.00 68.25 83 GLY A N 1
ATOM 647 C CA . GLY A 1 83 ? 7.681 -10.472 -7.407 1.00 68.25 83 GLY A CA 1
ATOM 648 C C . GLY A 1 83 ? 6.259 -11.025 -7.328 1.00 68.25 83 GLY A C 1
ATOM 649 O O . GLY A 1 83 ? 5.952 -11.766 -6.392 1.00 68.25 83 GLY A O 1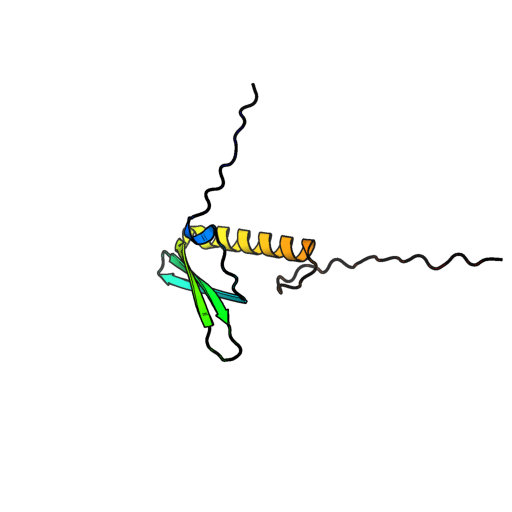
ATOM 650 N N . LEU A 1 84 ? 5.382 -10.689 -8.282 1.00 68.38 84 LEU A N 1
ATOM 651 C CA . LEU A 1 84 ? 3.996 -11.158 -8.313 1.00 68.38 84 LEU A CA 1
ATOM 652 C C . LEU A 1 84 ? 3.856 -12.524 -9.004 1.00 68.38 84 LEU A C 1
ATOM 654 O O . LEU A 1 84 ? 2.873 -12.757 -9.692 1.00 68.38 84 LEU A O 1
ATOM 658 N N . ASP A 1 85 ? 4.836 -13.415 -8.815 1.00 58.50 85 ASP A N 1
ATOM 659 C CA . ASP A 1 85 ? 4.886 -14.837 -9.209 1.00 58.50 85 ASP A CA 1
ATOM 660 C C . ASP A 1 85 ? 4.071 -15.211 -10.470 1.00 58.50 85 ASP A C 1
ATOM 662 O O . ASP A 1 85 ? 3.374 -16.232 -10.525 1.00 58.50 85 ASP A O 1
ATOM 666 N N . LEU A 1 86 ? 4.127 -14.368 -11.510 1.00 56.09 86 LEU A N 1
ATOM 667 C CA . LEU A 1 86 ? 3.469 -14.665 -12.770 1.00 56.09 86 LEU A CA 1
ATOM 668 C C . LEU A 1 86 ? 4.160 -15.866 -13.408 1.00 56.09 86 LEU A C 1
ATOM 670 O O . LEU A 1 86 ? 5.394 -15.942 -13.411 1.00 56.09 86 LEU A O 1
ATOM 674 N N . PRO A 1 87 ? 3.409 -16.797 -14.025 1.00 55.75 87 PRO A N 1
ATOM 675 C CA . PRO A 1 87 ? 4.024 -17.801 -14.872 1.00 55.75 87 PRO A CA 1
ATOM 676 C C . PRO A 1 87 ? 4.788 -17.078 -15.987 1.00 55.75 87 PRO A C 1
ATOM 678 O O . PRO A 1 87 ? 4.184 -16.533 -16.912 1.00 55.75 87 PRO A O 1
ATOM 681 N N . LYS A 1 88 ? 6.125 -17.057 -15.874 1.00 56.38 88 LYS A N 1
ATOM 682 C CA . LYS A 1 88 ? 7.020 -16.395 -16.828 1.00 56.38 88 LYS A CA 1
ATOM 683 C C . LYS A 1 88 ? 6.677 -16.899 -18.223 1.00 56.38 88 LYS A C 1
ATOM 685 O O . LYS A 1 88 ? 6.850 -18.089 -18.511 1.00 56.38 88 LYS A O 1
ATOM 690 N N . ARG A 1 89 ? 6.167 -16.015 -19.088 1.00 54.91 89 ARG A N 1
ATOM 691 C CA . ARG A 1 89 ? 5.962 -16.346 -20.499 1.00 54.91 89 ARG A CA 1
ATOM 692 C C . ARG A 1 89 ? 7.325 -16.743 -21.048 1.00 54.91 89 ARG A C 1
ATOM 694 O O . ARG A 1 89 ? 8.232 -15.919 -21.119 1.00 54.91 89 ARG A O 1
ATOM 701 N N . LYS A 1 90 ? 7.489 -18.024 -21.389 1.00 46.19 90 LYS A N 1
ATOM 702 C CA . LYS A 1 90 ? 8.648 -18.477 -22.156 1.00 46.19 90 LYS A CA 1
ATOM 703 C C . LYS A 1 90 ? 8.645 -17.662 -23.441 1.00 46.19 90 LYS A C 1
ATOM 705 O O . LYS A 1 90 ? 7.741 -17.817 -24.257 1.00 46.19 90 LYS A O 1
ATOM 710 N N . SER A 1 91 ? 9.609 -16.765 -23.584 1.00 48.84 91 SER A N 1
ATOM 711 C CA . SER A 1 91 ? 9.854 -16.077 -24.836 1.00 48.84 91 SER A CA 1
ATOM 712 C C . SER A 1 91 ? 10.273 -17.129 -25.860 1.00 48.84 91 SER A C 1
ATOM 714 O O . SER A 1 91 ? 11.422 -17.562 -25.912 1.00 48.84 91 SER A O 1
ATOM 716 N N . GLU A 1 92 ? 9.330 -17.582 -26.682 1.00 50.44 92 GLU A N 1
ATOM 717 C CA . GLU A 1 92 ? 9.654 -18.244 -27.942 1.00 50.44 92 GLU A CA 1
ATOM 718 C C . GLU A 1 92 ? 10.184 -17.181 -28.909 1.00 50.44 92 GLU A C 1
ATOM 720 O O . GLU A 1 92 ? 9.514 -16.753 -29.842 1.00 50.44 92 GLU A O 1
ATOM 725 N N . HIS A 1 93 ? 11.422 -16.743 -28.682 1.00 41.09 93 HIS A N 1
ATOM 726 C CA . HIS A 1 93 ? 12.239 -16.198 -29.755 1.00 41.09 93 HIS A CA 1
ATOM 727 C C . HIS A 1 93 ? 12.889 -17.377 -30.477 1.00 41.09 93 HIS A C 1
ATOM 729 O O . HIS A 1 93 ? 14.044 -17.735 -30.252 1.00 41.09 93 HIS A O 1
ATOM 735 N N . THR A 1 94 ? 12.115 -18.016 -31.351 1.00 36.94 94 THR A N 1
ATOM 736 C CA . THR A 1 94 ? 12.674 -18.819 -32.437 1.00 36.94 94 THR A CA 1
ATOM 737 C C . THR A 1 94 ? 13.268 -17.853 -33.457 1.00 36.94 94 THR A C 1
ATOM 739 O O . THR A 1 94 ? 12.627 -17.435 -34.415 1.00 36.94 94 THR A O 1
ATOM 742 N N . SER A 1 95 ? 14.516 -17.458 -33.224 1.00 46.22 95 SER A N 1
ATOM 743 C CA . SER A 1 95 ? 15.362 -16.899 -34.271 1.00 46.22 95 SER A CA 1
ATOM 744 C C . SER A 1 95 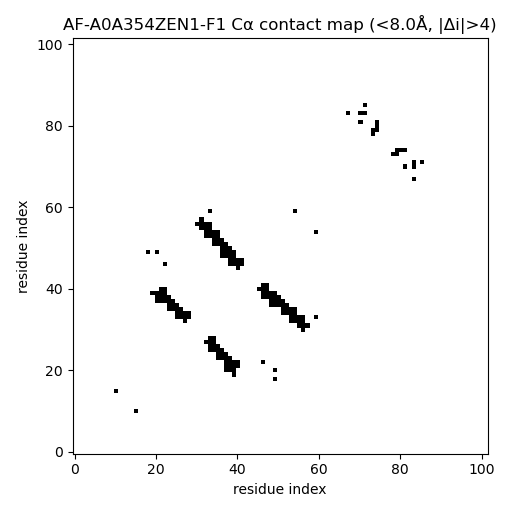? 15.739 -18.044 -35.211 1.00 46.22 95 SER A C 1
ATOM 746 O O . SER A 1 95 ? 16.549 -18.904 -34.865 1.00 46.22 95 SER A O 1
ATOM 748 N N . THR A 1 96 ? 15.105 -18.089 -36.379 1.00 45.44 96 THR A N 1
ATOM 749 C CA . THR A 1 96 ? 15.451 -18.973 -37.498 1.00 45.44 96 THR A CA 1
ATOM 750 C C . THR A 1 96 ? 16.947 -18.842 -37.829 1.00 45.44 96 THR A C 1
ATOM 7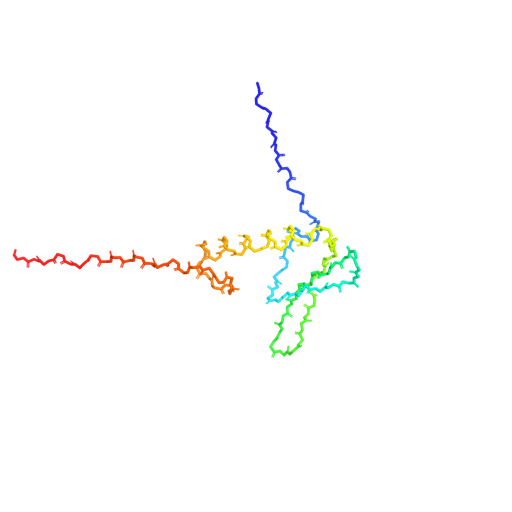52 O O . THR A 1 96 ? 17.410 -17.713 -38.016 1.00 45.44 96 THR A O 1
ATOM 755 N N . PRO A 1 97 ? 17.736 -19.930 -37.920 1.00 47.06 97 PRO A N 1
ATOM 756 C CA . PRO A 1 97 ? 19.106 -19.825 -38.389 1.00 47.06 97 PRO A CA 1
ATOM 757 C C . PRO A 1 97 ? 19.135 -19.685 -39.913 1.00 47.06 97 PRO A C 1
ATOM 759 O O . PRO A 1 97 ? 18.646 -20.555 -40.626 1.00 47.06 97 PRO A O 1
ATOM 762 N N . ALA A 1 98 ? 19.726 -18.566 -40.335 1.00 50.28 98 ALA A N 1
ATOM 763 C CA . ALA A 1 98 ? 20.524 -18.321 -41.534 1.00 50.28 98 ALA A CA 1
ATOM 764 C C . ALA A 1 98 ? 20.288 -19.220 -42.760 1.00 50.28 98 ALA A C 1
ATOM 766 O O . ALA A 1 98 ? 20.673 -20.393 -42.778 1.00 50.28 98 ALA A O 1
ATOM 767 N N . ASP A 1 99 ? 19.804 -18.581 -43.828 1.00 51.38 99 ASP A N 1
ATOM 768 C CA . ASP A 1 99 ? 20.103 -18.961 -45.205 1.00 51.38 99 ASP A CA 1
ATOM 769 C C . ASP A 1 99 ? 21.596 -19.304 -45.333 1.00 51.38 99 ASP A C 1
ATOM 771 O O . ASP A 1 99 ? 22.471 -18.480 -45.050 1.00 51.38 99 ASP A O 1
ATOM 775 N N . LYS A 1 100 ? 21.886 -20.542 -45.734 1.00 49.94 100 LYS A N 1
ATOM 776 C CA . LYS A 1 100 ? 23.177 -20.893 -46.316 1.00 49.94 100 LYS A CA 1
ATOM 777 C C . LYS A 1 100 ? 23.053 -20.703 -47.819 1.00 49.94 100 LYS A C 1
ATOM 779 O O . LYS A 1 100 ? 22.253 -21.380 -48.459 1.00 49.94 100 LYS A O 1
ATOM 784 N N . GLU A 1 101 ? 23.831 -19.756 -48.323 1.00 47.97 101 GLU A N 1
ATOM 785 C CA . GLU A 1 101 ? 24.251 -19.691 -49.718 1.00 47.97 101 GLU A CA 1
ATOM 786 C C . GLU A 1 101 ? 24.906 -21.023 -50.118 1.00 47.97 101 GLU A C 1
ATOM 788 O O . GLU A 1 101 ? 25.759 -21.525 -49.383 1.00 47.97 101 GLU A O 1
ATOM 793 N N . ASP A 1 102 ? 24.510 -21.552 -51.275 1.00 58.69 102 ASP A N 1
ATOM 794 C CA . ASP A 1 102 ? 25.313 -22.414 -52.151 1.00 58.69 102 ASP A CA 1
ATOM 795 C C . ASP A 1 102 ? 25.158 -21.891 -53.591 1.00 58.69 102 ASP A C 1
ATOM 797 O O . ASP A 1 102 ? 24.013 -21.535 -53.971 1.00 58.69 102 ASP A O 1
#

Nearest PDB structures (foldseek):
  1gmi-assembly1_A  TM=7.596E-01  e=5.399E+00  Rattus rattus
  3qwm-assembly1_A-2  TM=5.707E-01  e=6.501E+00  Homo sapiens
  3jzy-assembly1_A  TM=5.346E-01  e=5.074E+00  Homo sapiens
  3kw2-assembly1_B  TM=3.926E-01  e=2.906E+00  Porphyromonas gingivalis ATCC 33277

Radius of gyration: 21.28 Å; Cα contacts (8 Å, |Δi|>4): 90; chains: 1; bounding box: 54×39×66 Å